Protein AF-A0A971I3I8-F1 (afdb_monomer)

Sequence (116 aa):
MVLAPVGYKYTVIPKDNDKYLAVMIISEHDNYSDALKAALDAMRKEADEIMNREIETLRKHGIKVASVKEAIKDMTPEQRKRFLEERKSKLINPLLDLNIEMLKQERKKLGIKREE

pLDDT: mean 77.09, std 17.17, range [32.59, 94.94]

Radius of gyration: 23.08 Å; Cα contacts (8 Å, |Δi|>4): 48; chains: 1; bounding box: 43×35×61 Å

Structure (mmCIF, N/CA/C/O backbone):
data_AF-A0A971I3I8-F1
#
_entry.id   AF-A0A971I3I8-F1
#
loop_
_atom_site.group_PDB
_atom_site.id
_atom_site.type_symbol
_atom_site.label_atom_id
_atom_site.label_alt_id
_atom_site.label_comp_id
_atom_site.label_asym_id
_atom_site.label_entity_id
_atom_site.label_seq_id
_atom_site.pdbx_PDB_ins_code
_atom_site.Cartn_x
_atom_site.Cartn_y
_atom_site.Cartn_z
_atom_site.occupancy
_atom_site.B_iso_or_equiv
_atom_site.auth_seq_id
_atom_site.auth_comp_id
_atom_site.auth_asym_id
_atom_site.auth_atom_id
_atom_site.pdbx_PDB_model_num
ATOM 1 N N . MET A 1 1 ? -14.587 -17.492 -30.467 1.00 35.09 1 MET A N 1
ATOM 2 C CA . MET A 1 1 ? -14.549 -16.064 -30.096 1.00 35.09 1 MET A CA 1
ATOM 3 C C . MET A 1 1 ? -13.388 -15.452 -30.864 1.00 35.09 1 MET A C 1
ATOM 5 O O . MET A 1 1 ? -12.251 -15.816 -30.605 1.00 35.09 1 MET A O 1
ATOM 9 N N . VAL A 1 2 ? -13.683 -14.691 -31.918 1.00 32.59 2 VAL A N 1
ATOM 10 C CA . VAL A 1 2 ? -12.672 -14.107 -32.813 1.00 32.59 2 VAL A CA 1
ATOM 11 C C . VAL A 1 2 ? -12.265 -12.771 -32.203 1.00 32.59 2 VAL A C 1
ATOM 13 O O . VAL A 1 2 ? -13.097 -11.874 -32.106 1.00 32.59 2 VAL A O 1
ATOM 16 N N . LEU A 1 3 ? -11.026 -12.662 -31.725 1.00 37.22 3 LEU A N 1
ATOM 17 C CA . LEU A 1 3 ? -10.477 -11.393 -31.250 1.00 37.22 3 LEU A CA 1
ATOM 18 C C . LEU A 1 3 ? -10.245 -10.505 -32.476 1.00 37.22 3 LEU A C 1
ATOM 20 O O . LEU A 1 3 ? -9.365 -10.784 -33.289 1.00 37.22 3 LEU A O 1
ATOM 24 N N . ALA A 1 4 ? -11.080 -9.481 -32.649 1.00 37.12 4 ALA A N 1
ATOM 25 C CA . ALA A 1 4 ? -10.848 -8.461 -33.661 1.00 37.12 4 ALA A CA 1
ATOM 26 C C . ALA A 1 4 ? -9.634 -7.611 -33.237 1.00 37.12 4 ALA A C 1
ATOM 28 O O . ALA A 1 4 ? -9.564 -7.200 -32.076 1.00 37.12 4 ALA A O 1
ATOM 29 N N . PRO A 1 5 ? -8.675 -7.356 -34.138 1.00 40.62 5 PRO A N 1
ATOM 30 C CA . PRO A 1 5 ? -7.467 -6.620 -33.802 1.00 40.62 5 PRO A CA 1
ATOM 31 C C . PRO A 1 5 ? -7.773 -5.138 -33.559 1.00 40.62 5 PRO A C 1
ATOM 33 O O . PRO A 1 5 ? -8.167 -4.410 -34.471 1.00 40.62 5 PRO A O 1
ATOM 36 N N . VAL A 1 6 ? -7.581 -4.692 -32.318 1.00 45.91 6 VAL A N 1
ATOM 37 C CA . VAL A 1 6 ? -7.670 -3.286 -31.912 1.00 45.91 6 VAL A CA 1
ATOM 38 C C . VAL A 1 6 ? -6.303 -2.641 -32.169 1.00 45.91 6 VAL A C 1
ATOM 40 O O . VAL A 1 6 ? -5.340 -2.927 -31.470 1.00 45.91 6 VAL A O 1
ATOM 43 N N . GLY A 1 7 ? -6.212 -1.850 -33.244 1.00 41.78 7 GLY A N 1
ATOM 44 C CA . GLY A 1 7 ? -5.172 -0.846 -33.523 1.00 41.78 7 GLY A CA 1
ATOM 45 C C . GLY A 1 7 ? -3.717 -1.169 -33.150 1.00 41.78 7 GLY A C 1
ATOM 46 O O . GLY A 1 7 ? -3.197 -0.635 -32.177 1.00 41.78 7 GLY A O 1
ATOM 47 N N . TYR A 1 8 ? -2.996 -1.933 -33.976 1.00 52.88 8 TYR A N 1
ATOM 48 C CA . TYR A 1 8 ? -1.554 -2.137 -33.786 1.00 52.88 8 TYR A CA 1
ATOM 49 C C . TYR A 1 8 ? -0.742 -0.962 -34.352 1.00 52.88 8 TYR A C 1
ATOM 51 O O . TYR A 1 8 ? -0.698 -0.749 -35.565 1.00 52.88 8 TYR A O 1
ATOM 59 N N . LYS A 1 9 ? -0.057 -0.202 -33.488 1.00 53.84 9 LYS A N 1
ATOM 60 C CA . LYS A 1 9 ? 0.996 0.730 -33.922 1.00 53.84 9 LYS A CA 1
ATOM 61 C C . LYS A 1 9 ? 2.281 -0.058 -34.177 1.00 53.84 9 LYS A C 1
ATOM 63 O O . LYS A 1 9 ? 2.857 -0.639 -33.260 1.00 53.84 9 LYS A O 1
ATOM 68 N N . TYR A 1 10 ? 2.737 -0.055 -35.424 1.00 50.81 10 TYR A N 1
ATOM 69 C CA . TYR A 1 10 ? 4.055 -0.557 -35.803 1.00 50.81 10 TYR A CA 1
ATOM 70 C C . TYR A 1 10 ? 5.079 0.571 -35.667 1.00 50.81 10 TYR A C 1
ATOM 72 O O . TYR A 1 10 ? 4.804 1.704 -36.063 1.00 50.81 10 TYR A O 1
ATOM 80 N N . THR A 1 11 ? 6.264 0.266 -35.139 1.00 51.38 11 THR A N 1
ATOM 81 C CA . THR A 1 11 ? 7.428 1.154 -35.256 1.00 51.38 11 THR A CA 1
ATOM 82 C C . TH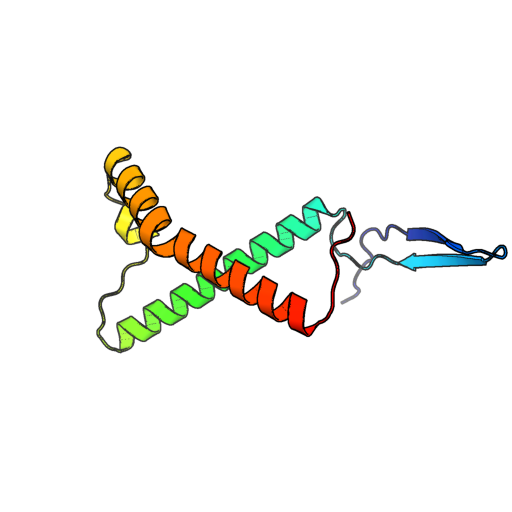R A 1 11 ? 8.530 0.439 -36.026 1.00 51.38 11 THR A C 1
ATOM 84 O O . THR A 1 11 ? 8.738 -0.769 -35.862 1.00 51.38 11 THR A O 1
ATOM 87 N N . VAL A 1 12 ? 9.204 1.173 -36.908 1.00 53.28 12 VAL A N 1
ATOM 88 C CA . VAL A 1 12 ? 10.310 0.663 -37.719 1.00 53.28 12 VAL A CA 1
ATOM 89 C C . VAL A 1 12 ? 11.594 1.237 -37.146 1.00 53.28 12 VAL A C 1
ATOM 91 O O . VAL A 1 12 ? 11.801 2.448 -37.178 1.00 53.28 12 VAL A O 1
ATOM 94 N N . ILE A 1 13 ? 12.449 0.369 -36.611 1.00 59.62 13 ILE A N 1
ATOM 95 C CA . ILE A 1 13 ? 13.745 0.766 -36.062 1.00 59.62 13 ILE A CA 1
ATOM 96 C C . ILE A 1 13 ? 14.803 0.503 -37.143 1.00 59.62 13 ILE A C 1
ATOM 98 O O . ILE A 1 13 ? 14.967 -0.657 -37.546 1.00 59.62 13 ILE A O 1
ATOM 102 N N . PRO A 1 14 ? 15.505 1.536 -37.644 1.00 52.09 14 PRO A N 1
ATOM 103 C CA . PRO A 1 14 ? 16.628 1.329 -38.548 1.00 52.09 14 PRO A CA 1
ATOM 104 C C . PRO A 1 14 ? 17.771 0.637 -37.793 1.00 52.09 14 PRO A C 1
ATOM 106 O O . PRO A 1 14 ? 18.107 1.024 -36.674 1.00 52.09 14 PRO A O 1
ATOM 109 N N . LYS A 1 15 ? 18.361 -0.400 -38.392 1.00 59.12 15 LYS A N 1
ATOM 110 C CA . LYS A 1 15 ? 19.646 -0.970 -37.969 1.00 59.12 15 LYS A CA 1
ATOM 111 C C . LYS A 1 15 ? 20.720 -0.602 -38.987 1.00 59.12 15 LYS A C 1
ATOM 113 O O . LYS A 1 15 ? 20.425 -0.464 -40.173 1.00 59.12 15 LYS A O 1
ATOM 118 N N . ASP A 1 16 ? 21.967 -0.521 -38.531 1.00 54.69 16 ASP A N 1
ATOM 119 C CA . ASP A 1 16 ? 23.115 -0.370 -39.426 1.00 54.69 16 ASP A CA 1
ATOM 120 C C . ASP A 1 16 ? 23.150 -1.517 -40.460 1.00 54.69 16 ASP A C 1
ATOM 122 O O . ASP A 1 16 ? 22.864 -2.676 -40.128 1.00 54.69 16 ASP A O 1
ATOM 126 N N . ASN A 1 17 ? 23.514 -1.179 -41.707 1.00 65.50 17 ASN A N 1
ATOM 127 C CA . ASN A 1 17 ? 23.496 -2.011 -42.929 1.00 65.50 17 ASN A CA 1
ATOM 128 C C . ASN A 1 17 ? 22.139 -2.164 -43.648 1.00 65.50 17 ASN A C 1
ATOM 130 O O . ASN A 1 17 ? 21.798 -3.278 -44.051 1.00 65.50 17 ASN A O 1
ATOM 134 N N . ASP A 1 18 ? 21.371 -1.082 -43.823 1.00 61.00 18 ASP A N 1
ATOM 135 C CA . ASP A 1 18 ? 20.131 -1.048 -44.632 1.00 61.00 18 ASP A CA 1
ATOM 136 C C . ASP A 1 18 ? 19.066 -2.085 -44.226 1.00 61.00 18 ASP A C 1
ATOM 138 O O . ASP A 1 18 ? 18.198 -2.480 -45.009 1.00 61.00 18 ASP A O 1
ATOM 142 N N . LYS A 1 19 ? 19.120 -2.551 -42.974 1.00 56.75 19 LYS A N 1
ATOM 143 C CA . LYS A 1 19 ? 18.179 -3.527 -42.422 1.00 56.75 19 LYS A CA 1
ATOM 144 C C . LY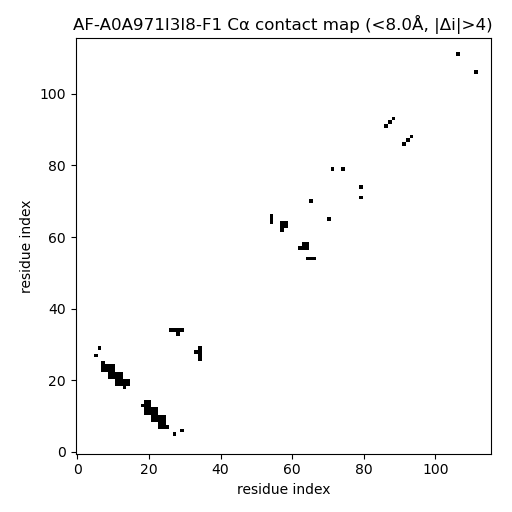S A 1 19 ? 17.203 -2.819 -41.499 1.00 56.75 19 LYS A C 1
ATOM 146 O O . LYS A 1 19 ? 17.595 -2.120 -40.570 1.00 56.75 19 LYS A O 1
ATOM 151 N N . TYR A 1 20 ? 15.917 -3.062 -41.710 1.00 59.66 20 TYR A N 1
ATOM 152 C CA . TYR A 1 20 ? 14.854 -2.536 -40.862 1.00 59.66 20 TYR A CA 1
ATOM 153 C C . TYR A 1 20 ? 14.303 -3.641 -39.965 1.00 59.66 20 TYR A C 1
ATOM 155 O O . TYR A 1 20 ? 14.028 -4.748 -40.431 1.00 59.66 20 TYR A O 1
ATOM 163 N N . LEU A 1 21 ? 14.131 -3.346 -38.674 1.00 50.44 21 LEU A N 1
ATOM 164 C CA . LEU A 1 21 ? 13.404 -4.212 -37.751 1.00 50.44 21 LEU A CA 1
ATOM 165 C C . LEU A 1 21 ? 12.017 -3.612 -37.514 1.00 50.44 21 LEU A C 1
ATOM 167 O O . LEU A 1 21 ? 11.890 -2.555 -36.896 1.00 50.44 21 LEU A O 1
ATOM 171 N N . ALA A 1 22 ? 10.980 -4.290 -38.002 1.00 50.06 22 ALA A N 1
ATOM 172 C CA . ALA A 1 22 ? 9.608 -3.980 -37.627 1.00 50.06 22 ALA A CA 1
ATOM 173 C C . ALA A 1 22 ? 9.323 -4.618 -36.264 1.00 50.06 22 ALA A C 1
ATOM 175 O O . ALA A 1 22 ? 9.400 -5.840 -36.121 1.00 50.06 22 ALA A O 1
ATOM 176 N N . VAL A 1 23 ? 9.015 -3.797 -35.261 1.00 49.91 23 VAL A N 1
ATOM 177 C CA . VAL A 1 23 ? 8.635 -4.277 -33.929 1.00 49.91 23 VAL A CA 1
ATOM 178 C C . VAL A 1 23 ? 7.144 -4.035 -33.738 1.00 49.91 23 VAL A C 1
ATOM 180 O O . VAL A 1 23 ? 6.654 -2.914 -33.886 1.00 49.91 23 VAL A O 1
ATOM 183 N N . MET A 1 24 ? 6.420 -5.109 -33.428 1.00 45.69 24 MET A N 1
ATOM 184 C CA . MET A 1 24 ? 5.006 -5.058 -33.074 1.00 45.69 24 MET A CA 1
ATOM 185 C C . MET A 1 24 ? 4.895 -4.788 -31.575 1.00 45.69 24 MET A C 1
ATOM 187 O O . MET A 1 24 ? 5.299 -5.620 -30.763 1.00 45.69 24 MET A O 1
ATOM 191 N N . ILE A 1 25 ? 4.364 -3.624 -31.201 1.00 54.66 25 ILE A N 1
ATOM 192 C CA . ILE A 1 25 ? 4.060 -3.329 -29.801 1.00 54.66 25 ILE A CA 1
ATOM 193 C C . ILE A 1 25 ? 2.722 -4.000 -29.488 1.00 54.66 25 ILE A C 1
ATOM 195 O O . ILE A 1 25 ? 1.665 -3.510 -29.876 1.00 54.66 25 ILE A O 1
ATOM 199 N N . ILE A 1 26 ? 2.778 -5.154 -28.820 1.00 52.62 26 ILE A N 1
ATOM 200 C CA . ILE A 1 26 ? 1.591 -5.872 -28.344 1.00 52.62 26 ILE A CA 1
ATOM 201 C C . ILE A 1 26 ? 1.173 -5.230 -27.021 1.00 52.62 26 ILE A C 1
ATOM 203 O O . ILE A 1 26 ? 1.557 -5.675 -25.944 1.00 52.62 26 ILE A O 1
ATOM 207 N N . SER A 1 27 ? 0.444 -4.126 -27.110 1.00 55.69 27 SER A N 1
ATOM 208 C CA . SER A 1 27 ? -0.212 -3.488 -25.973 1.00 55.69 27 SER A CA 1
ATOM 209 C C . SER A 1 27 ? -1.672 -3.295 -26.348 1.00 55.69 27 SER A C 1
ATOM 211 O O . SER A 1 27 ? -1.953 -2.707 -27.387 1.00 55.69 27 SER A O 1
ATOM 213 N N . GLU A 1 28 ? -2.594 -3.765 -25.507 1.00 62.44 28 GLU A N 1
ATOM 214 C CA . GLU A 1 28 ? -4.037 -3.486 -25.643 1.00 62.44 28 GLU A CA 1
ATOM 215 C C . GLU A 1 28 ? -4.370 -2.000 -25.412 1.00 62.44 28 GLU A C 1
ATOM 217 O O . GLU A 1 28 ? -5.511 -1.575 -25.569 1.00 62.44 28 GLU A O 1
ATOM 222 N N . HIS A 1 29 ? -3.375 -1.208 -25.011 1.00 67.50 29 HIS A N 1
ATOM 223 C CA . HIS A 1 29 ? -3.507 0.203 -24.690 1.00 67.50 29 HIS A CA 1
ATOM 224 C C . HIS A 1 29 ? -2.907 1.080 -25.793 1.00 67.50 29 HIS A C 1
ATOM 226 O O . HIS A 1 29 ? -1.767 0.864 -26.215 1.00 67.50 29 HIS A O 1
ATOM 232 N N . ASP A 1 30 ? -3.654 2.113 -26.193 1.00 68.12 30 ASP A N 1
ATOM 233 C CA . ASP A 1 30 ? -3.370 2.991 -27.339 1.00 68.12 30 ASP A CA 1
ATOM 234 C C . ASP A 1 30 ? -2.093 3.844 -27.192 1.00 68.12 30 ASP A C 1
ATOM 236 O O . ASP A 1 30 ? -1.564 4.398 -28.175 1.00 68.12 30 ASP A O 1
ATOM 240 N N . ASN A 1 31 ? -1.603 3.990 -25.956 1.00 72.81 31 ASN A N 1
ATOM 241 C CA . ASN A 1 31 ? -0.393 4.723 -25.595 1.00 72.81 31 ASN A CA 1
ATOM 242 C C . ASN A 1 31 ? 0.123 4.338 -24.188 1.00 72.81 31 ASN A C 1
ATOM 244 O O . ASN A 1 31 ? -0.535 3.641 -23.414 1.00 72.81 31 ASN A O 1
ATOM 248 N N . TYR A 1 32 ? 1.316 4.838 -23.849 1.00 70.06 32 TYR A N 1
ATOM 249 C CA . TYR A 1 32 ? 1.973 4.615 -22.556 1.00 70.06 32 TYR A CA 1
ATOM 250 C C . TYR A 1 32 ? 1.137 5.070 -21.351 1.00 70.06 32 TYR A C 1
ATOM 252 O O . TYR A 1 32 ? 1.129 4.395 -20.326 1.00 70.06 32 TYR A O 1
ATOM 260 N N . SER A 1 33 ? 0.434 6.201 -21.463 1.00 73.62 33 SER A N 1
ATOM 261 C CA . SER A 1 33 ? -0.389 6.733 -20.372 1.00 73.62 33 SER A CA 1
ATOM 262 C C . SER A 1 33 ? -1.528 5.775 -20.029 1.00 73.62 33 SER A C 1
ATOM 264 O O . SER A 1 33 ? -1.782 5.516 -18.853 1.00 73.62 33 SER A O 1
ATOM 266 N N . ASP A 1 34 ? -2.172 5.207 -21.046 1.00 75.62 34 ASP A N 1
ATOM 267 C CA . ASP A 1 34 ? -3.264 4.252 -20.864 1.00 75.62 34 ASP A CA 1
ATOM 26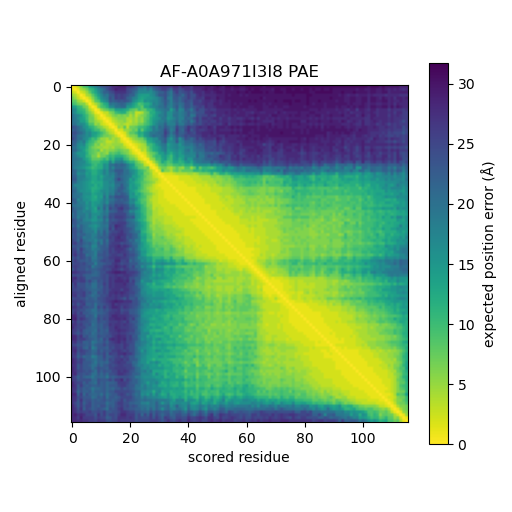8 C C . ASP A 1 34 ? -2.763 2.929 -20.281 1.00 75.62 34 ASP A C 1
ATOM 270 O O . ASP A 1 34 ? -3.367 2.410 -19.343 1.00 75.62 34 ASP A O 1
ATOM 274 N N . ALA A 1 35 ? -1.610 2.438 -20.748 1.00 73.69 35 ALA A N 1
ATOM 275 C CA . ALA A 1 35 ? -0.975 1.250 -20.181 1.00 73.69 35 ALA A CA 1
ATOM 276 C C . ALA A 1 35 ? -0.581 1.449 -18.711 1.00 73.69 35 ALA A C 1
ATOM 278 O O . ALA A 1 35 ? -0.860 0.601 -17.864 1.00 73.69 35 ALA A O 1
ATOM 279 N N . LEU A 1 36 ? 0.028 2.593 -18.384 1.00 74.31 36 LEU A N 1
ATOM 280 C CA . LEU A 1 36 ? 0.411 2.931 -17.016 1.00 74.31 36 LEU A CA 1
ATOM 281 C C . LEU A 1 36 ? -0.817 3.041 -16.108 1.00 74.31 36 LEU A C 1
ATOM 283 O O . LEU A 1 36 ? -0.807 2.536 -14.987 1.00 74.31 36 LEU A O 1
ATOM 287 N N . LYS A 1 37 ? -1.885 3.682 -16.588 1.00 79.12 37 LYS A N 1
ATOM 288 C CA . LYS A 1 37 ? -3.133 3.817 -15.838 1.00 79.12 37 LYS A CA 1
ATOM 289 C C . LYS A 1 37 ? -3.780 2.457 -15.579 1.00 79.12 37 LYS A C 1
ATOM 291 O O . LYS A 1 37 ? -4.137 2.181 -14.439 1.00 79.12 37 LYS A O 1
ATOM 296 N N . ALA A 1 38 ? -3.863 1.599 -16.595 1.00 77.06 38 ALA A N 1
ATOM 297 C CA . ALA A 1 38 ? -4.399 0.248 -16.454 1.00 77.06 38 ALA A CA 1
ATOM 298 C C . ALA A 1 38 ? -3.590 -0.588 -15.451 1.00 77.06 38 ALA A C 1
ATOM 300 O O . ALA A 1 38 ? -4.170 -1.240 -14.583 1.00 77.06 38 ALA A O 1
ATOM 301 N N . ALA A 1 39 ? -2.257 -0.509 -15.509 1.00 74.38 39 ALA A N 1
ATOM 302 C CA . ALA A 1 39 ? -1.385 -1.175 -14.547 1.00 74.38 39 ALA A CA 1
ATOM 303 C C . ALA A 1 39 ? -1.609 -0.660 -13.114 1.00 74.38 39 ALA A C 1
ATOM 305 O O . ALA A 1 39 ? -1.750 -1.456 -12.187 1.00 74.38 39 ALA A O 1
ATOM 306 N N . LEU A 1 40 ? -1.699 0.660 -12.924 1.00 80.38 40 LEU A N 1
ATOM 307 C CA . LEU A 1 40 ? -1.972 1.259 -11.615 1.00 80.38 40 LEU A CA 1
ATOM 308 C C . LEU A 1 40 ? -3.348 0.864 -11.063 1.00 80.38 40 LEU A C 1
ATOM 310 O O . LEU A 1 40 ? -3.477 0.613 -9.864 1.00 80.38 40 LEU A O 1
ATOM 314 N N . ASP A 1 41 ? -4.370 0.798 -11.913 1.00 84.81 41 ASP A N 1
ATOM 315 C CA . ASP A 1 41 ? -5.714 0.387 -11.509 1.00 84.81 41 ASP A CA 1
ATOM 316 C C . ASP A 1 41 ? -5.761 -1.107 -11.148 1.00 84.81 41 ASP A C 1
ATOM 318 O O . ASP A 1 41 ? -6.369 -1.472 -10.138 1.00 84.81 41 ASP A O 1
ATOM 322 N N . ALA A 1 42 ? -5.054 -1.963 -11.894 1.00 82.69 42 ALA A N 1
ATOM 323 C CA . ALA A 1 42 ? -4.900 -3.379 -11.560 1.00 82.69 42 ALA A CA 1
ATOM 324 C C . ALA A 1 42 ? -4.199 -3.570 -10.204 1.00 82.69 42 ALA A C 1
ATOM 326 O O . ALA A 1 42 ? -4.722 -4.280 -9.345 1.00 82.69 42 ALA A O 1
ATOM 327 N N . MET A 1 43 ? -3.083 -2.867 -9.970 1.00 79.12 43 MET A N 1
ATOM 328 C CA . MET A 1 43 ? -2.362 -2.900 -8.689 1.00 79.12 43 MET A CA 1
ATOM 329 C C . MET A 1 43 ? -3.241 -2.447 -7.518 1.00 79.12 43 MET A C 1
ATOM 331 O O . MET A 1 43 ? -3.210 -3.045 -6.445 1.00 79.12 43 MET A O 1
ATOM 335 N N . ARG A 1 44 ? -4.048 -1.394 -7.706 1.00 86.06 44 ARG A N 1
ATOM 336 C CA . ARG A 1 44 ? -4.987 -0.923 -6.674 1.00 86.06 44 ARG A CA 1
ATOM 337 C C . ARG A 1 44 ? -6.044 -1.968 -6.348 1.00 86.06 44 ARG A C 1
ATOM 339 O O . ARG A 1 44 ? -6.326 -2.188 -5.173 1.00 86.06 44 ARG A O 1
ATOM 346 N N . LYS A 1 45 ? -6.619 -2.599 -7.373 1.00 88.38 45 LYS A N 1
ATOM 347 C CA . LYS A 1 45 ? -7.644 -3.629 -7.197 1.00 88.38 45 LYS A CA 1
ATOM 348 C C . LYS A 1 45 ? -7.085 -4.843 -6.458 1.00 88.38 45 LYS A C 1
ATOM 350 O O . LYS A 1 45 ? -7.699 -5.301 -5.501 1.00 88.38 45 LYS A O 1
ATOM 355 N N . GLU A 1 46 ? -5.910 -5.316 -6.860 1.00 87.94 46 GLU A N 1
ATOM 356 C CA . GLU A 1 46 ? -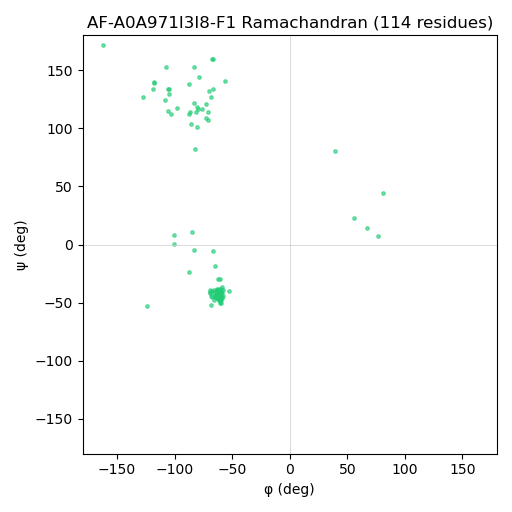5.220 -6.417 -6.187 1.00 87.94 46 GLU A CA 1
ATOM 357 C C . GLU A 1 46 ? -4.922 -6.078 -4.719 1.00 87.94 46 GLU A C 1
ATOM 359 O O . GLU A 1 46 ? -5.217 -6.873 -3.828 1.00 87.94 46 GLU A O 1
ATOM 364 N N . ALA A 1 47 ? -4.418 -4.872 -4.443 1.00 84.94 47 ALA A N 1
ATOM 365 C CA . ALA A 1 47 ? -4.156 -4.425 -3.078 1.00 84.94 47 ALA A CA 1
ATOM 366 C C . ALA A 1 47 ? -5.429 -4.387 -2.211 1.00 84.94 47 ALA A C 1
ATOM 368 O O . ALA A 1 47 ? -5.402 -4.835 -1.063 1.00 84.94 47 ALA A O 1
ATOM 369 N N . ASP A 1 48 ? -6.550 -3.893 -2.750 1.00 87.69 48 ASP A N 1
ATOM 370 C CA . ASP A 1 48 ? -7.840 -3.896 -2.050 1.00 87.69 48 ASP A CA 1
ATOM 371 C C . ASP A 1 48 ? -8.333 -5.339 -1.792 1.00 87.69 48 ASP A C 1
ATOM 373 O O . ASP A 1 48 ? -8.831 -5.638 -0.704 1.00 87.69 48 ASP A O 1
ATOM 377 N N . GLU A 1 49 ? -8.165 -6.257 -2.750 1.00 89.75 49 GLU A N 1
ATOM 378 C CA . GLU A 1 49 ? -8.517 -7.676 -2.588 1.00 89.75 49 GLU A CA 1
ATOM 379 C C . GLU A 1 49 ? -7.671 -8.371 -1.510 1.00 89.75 49 GLU A C 1
ATOM 381 O O . GLU A 1 49 ? -8.223 -9.083 -0.665 1.00 89.75 49 GLU A O 1
ATOM 386 N N . ILE A 1 50 ? -6.354 -8.144 -1.501 1.00 89.44 50 ILE A N 1
ATOM 387 C CA . ILE A 1 50 ? -5.435 -8.672 -0.481 1.00 89.44 50 ILE A CA 1
ATOM 388 C C . ILE A 1 50 ? -5.838 -8.157 0.901 1.00 89.44 50 ILE A C 1
ATOM 390 O O . ILE A 1 50 ? -6.049 -8.954 1.817 1.00 89.44 50 ILE A O 1
ATOM 394 N N . MET A 1 51 ? -6.028 -6.842 1.037 1.00 88.00 51 MET A N 1
ATOM 395 C CA . MET A 1 51 ? -6.420 -6.222 2.302 1.00 88.00 51 MET A CA 1
ATOM 396 C C . MET A 1 51 ? -7.737 -6.804 2.831 1.00 88.00 51 MET A C 1
ATOM 398 O O . MET A 1 51 ? -7.844 -7.121 4.016 1.00 88.00 51 MET A O 1
ATOM 402 N N . ASN A 1 52 ? -8.741 -6.985 1.969 1.00 88.81 52 ASN A N 1
ATOM 403 C CA . ASN A 1 52 ? -10.023 -7.560 2.376 1.00 88.81 52 ASN A CA 1
ATOM 404 C C . ASN A 1 52 ? -9.872 -9.007 2.868 1.00 88.81 52 ASN A C 1
ATOM 406 O O . ASN A 1 52 ? -10.422 -9.354 3.915 1.00 88.81 52 ASN A O 1
ATOM 410 N N . ARG A 1 53 ? -9.082 -9.836 2.170 1.00 91.00 53 ARG A N 1
ATOM 411 C CA . ARG A 1 53 ? -8.796 -11.218 2.596 1.00 91.00 53 ARG A CA 1
ATOM 412 C C . ARG A 1 53 ? -8.076 -11.269 3.943 1.00 91.00 53 ARG A C 1
ATOM 414 O O . ARG A 1 53 ? -8.408 -12.107 4.785 1.00 91.00 53 ARG A O 1
ATOM 421 N N . GLU A 1 54 ? -7.116 -10.378 4.174 1.00 90.00 54 GLU A N 1
ATOM 422 C CA . GLU A 1 54 ? -6.408 -10.287 5.454 1.00 90.00 54 GLU A CA 1
ATOM 423 C C .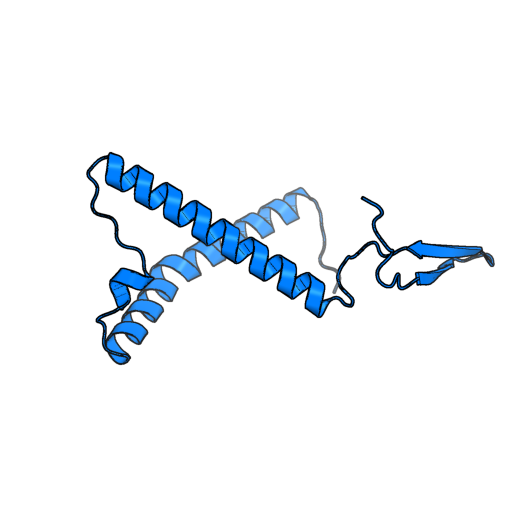 GLU A 1 54 ? -7.342 -9.861 6.590 1.00 90.00 54 GLU A C 1
ATOM 425 O O . GLU A 1 54 ? -7.357 -10.496 7.646 1.00 90.00 54 GLU A O 1
ATOM 430 N N . ILE A 1 55 ? -8.181 -8.844 6.366 1.00 88.56 55 ILE A N 1
ATOM 431 C CA . ILE A 1 55 ? -9.173 -8.391 7.349 1.00 88.56 55 ILE A CA 1
ATOM 432 C C . ILE A 1 55 ? -10.136 -9.526 7.705 1.00 88.56 55 ILE A C 1
ATOM 434 O O . ILE A 1 55 ? -10.392 -9.759 8.887 1.00 88.56 55 ILE A O 1
ATOM 438 N N . GLU A 1 56 ? -10.660 -10.253 6.716 1.00 90.12 56 GLU A N 1
ATOM 439 C CA . GLU A 1 56 ? -11.520 -11.4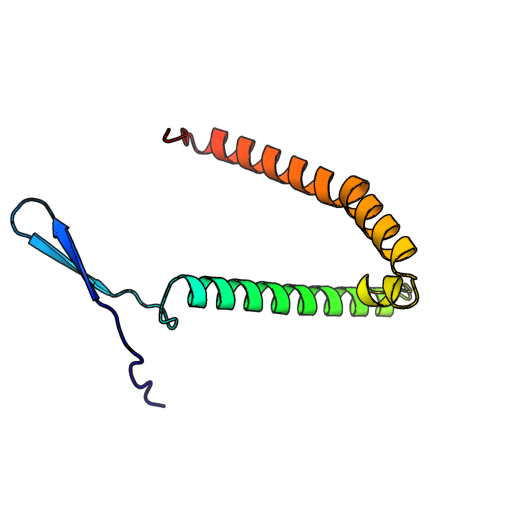14 6.965 1.00 90.12 56 GLU A CA 1
ATOM 440 C C . GLU A 1 56 ? -10.802 -12.498 7.767 1.00 90.12 56 GLU A C 1
ATOM 442 O O . GLU A 1 56 ? -11.374 -13.061 8.701 1.00 90.12 56 GLU A O 1
ATOM 447 N N . THR A 1 57 ? -9.541 -12.774 7.434 1.00 92.12 57 THR A N 1
ATOM 448 C CA . THR A 1 57 ? -8.727 -13.762 8.145 1.00 92.12 57 THR A CA 1
ATOM 449 C C . THR A 1 57 ? -8.548 -13.362 9.605 1.00 92.12 57 THR A C 1
ATOM 451 O O . THR A 1 57 ? -8.796 -14.171 10.496 1.00 92.12 57 THR A O 1
ATOM 454 N N . LEU A 1 58 ? -8.198 -12.108 9.882 1.00 91.50 58 LEU A N 1
ATOM 455 C CA . LEU A 1 58 ? -8.022 -11.610 11.247 1.00 91.50 58 LEU A CA 1
ATOM 456 C C . LEU A 1 58 ? -9.347 -11.608 12.026 1.00 91.50 58 LEU A C 1
ATOM 458 O O . LEU A 1 58 ? -9.379 -12.020 13.187 1.00 91.50 58 LEU A O 1
ATOM 462 N N . ARG A 1 59 ? -10.462 -11.251 11.376 1.00 90.06 59 ARG A N 1
ATOM 463 C CA . ARG A 1 59 ? -11.807 -11.329 11.971 1.00 90.06 59 ARG A CA 1
ATOM 464 C C . ARG A 1 59 ? -12.204 -12.761 12.329 1.00 90.06 59 ARG A C 1
ATOM 466 O O . ARG A 1 59 ? -12.767 -12.966 13.401 1.00 90.06 59 ARG A O 1
ATOM 473 N N . LYS A 1 60 ? -11.872 -13.756 11.494 1.00 92.81 60 LYS A N 1
ATOM 474 C CA . LYS A 1 60 ? -12.079 -15.187 11.809 1.00 92.81 60 LYS A CA 1
ATOM 475 C C . LYS A 1 60 ? -11.302 -15.629 13.052 1.00 92.81 60 LYS A C 1
ATOM 477 O O . LYS A 1 60 ? -11.776 -16.494 13.778 1.00 92.81 60 LYS A O 1
ATOM 482 N N . HIS A 1 61 ? -10.164 -14.999 13.336 1.00 93.44 61 HIS A N 1
ATOM 483 C CA . HIS A 1 61 ? -9.387 -15.218 14.560 1.00 93.44 61 HIS A CA 1
ATOM 484 C C . HIS A 1 61 ? -9.878 -14.374 15.754 1.00 93.44 61 HIS A C 1
ATOM 486 O O . HIS A 1 61 ? -9.203 -14.296 16.776 1.00 93.44 61 HIS A O 1
ATOM 492 N N . GLY A 1 62 ? -11.040 -13.719 15.643 1.00 90.38 62 GLY A N 1
ATOM 493 C CA . GLY A 1 62 ? -11.616 -12.890 16.705 1.00 90.38 62 GLY A CA 1
ATOM 494 C C . GLY A 1 62 ? -10.952 -11.520 16.873 1.00 90.38 62 GLY A C 1
ATOM 495 O O . GLY A 1 62 ? -11.284 -10.788 17.806 1.00 90.38 62 GLY A O 1
ATOM 496 N N . ILE A 1 63 ? -10.035 -11.137 15.979 1.00 89.56 63 ILE A N 1
ATOM 497 C CA . ILE A 1 63 ? -9.354 -9.845 16.043 1.00 89.56 63 ILE A CA 1
ATOM 498 C C . ILE A 1 63 ? -10.254 -8.787 15.402 1.00 89.56 63 ILE A C 1
ATOM 500 O O . ILE A 1 63 ? -10.622 -8.869 14.227 1.00 89.56 63 ILE A O 1
ATOM 504 N N . LYS A 1 64 ? -10.598 -7.750 16.172 1.00 83.38 64 LYS A N 1
ATOM 505 C CA . LYS A 1 64 ? -11.288 -6.572 15.636 1.00 83.38 64 LYS A CA 1
ATOM 506 C C . LYS A 1 64 ? -10.308 -5.755 14.802 1.00 83.38 64 LYS A C 1
ATOM 508 O O . LYS A 1 64 ? -9.423 -5.102 15.345 1.00 83.38 64 LYS A O 1
ATOM 513 N N . VAL A 1 65 ? -10.499 -5.781 13.487 1.00 84.62 65 VAL A N 1
ATOM 514 C CA . VAL A 1 65 ? -9.709 -5.004 12.527 1.00 84.62 65 VAL A CA 1
ATOM 515 C C . VAL A 1 65 ? -10.622 -4.047 11.773 1.00 84.62 65 VAL A C 1
ATOM 517 O O . VAL A 1 65 ? -11.696 -4.436 11.297 1.00 84.62 65 VAL A O 1
ATOM 520 N N . ALA A 1 66 ? -10.169 -2.800 11.675 1.00 80.62 66 ALA A N 1
ATOM 521 C CA . ALA A 1 66 ? -10.759 -1.753 10.859 1.00 80.62 66 ALA A CA 1
ATOM 522 C C . ALA A 1 66 ? -9.741 -1.313 9.804 1.00 80.62 66 ALA A C 1
ATOM 524 O O . ALA A 1 66 ? -8.546 -1.188 10.086 1.00 80.62 66 ALA A O 1
ATOM 525 N N . SER A 1 67 ? -10.220 -1.070 8.591 1.00 82.00 67 SER A N 1
ATOM 526 C CA . SER A 1 67 ? -9.415 -0.474 7.529 1.00 82.00 67 SER A CA 1
ATOM 527 C C . SER A 1 67 ? -9.058 0.976 7.867 1.00 82.00 67 SER A C 1
ATOM 529 O O . SER A 1 67 ? -9.746 1.650 8.635 1.00 82.00 67 SER A O 1
ATOM 531 N N . VAL A 1 68 ? -8.010 1.514 7.235 1.00 82.81 68 VAL A N 1
ATOM 532 C CA . VAL A 1 68 ? -7.666 2.941 7.379 1.00 82.81 68 VAL A CA 1
ATOM 533 C C . VAL A 1 68 ? -8.824 3.837 6.922 1.00 82.81 68 VAL A C 1
ATOM 535 O O . VAL A 1 68 ? -9.077 4.863 7.545 1.00 82.81 68 VAL A O 1
ATOM 538 N N . LYS A 1 69 ? -9.559 3.438 5.871 1.00 83.00 69 LYS A N 1
ATOM 539 C CA . LYS A 1 69 ? -10.744 4.161 5.377 1.00 83.00 69 LYS A CA 1
ATOM 540 C C . LYS A 1 69 ? -11.836 4.244 6.449 1.00 83.00 69 LYS A C 1
ATOM 542 O O . LYS A 1 69 ? -12.407 5.312 6.636 1.00 83.00 69 LYS A O 1
ATOM 547 N N . GLU A 1 70 ? -12.091 3.149 7.161 1.00 84.44 70 GLU A N 1
ATOM 548 C CA . GLU A 1 70 ? -13.041 3.118 8.279 1.00 84.44 70 GLU A CA 1
ATOM 549 C C . GLU A 1 70 ? -12.526 3.930 9.473 1.00 84.44 70 GLU A C 1
ATOM 551 O O . GLU A 1 70 ? -13.267 4.734 10.026 1.00 84.44 70 GLU A O 1
ATOM 556 N N . ALA A 1 71 ? -11.244 3.790 9.824 1.00 83.81 71 ALA A N 1
ATOM 557 C CA . ALA A 1 71 ? -10.645 4.469 10.972 1.00 83.81 71 ALA A CA 1
ATOM 558 C C . ALA A 1 71 ? -10.669 6.003 10.858 1.00 83.81 71 ALA A C 1
ATOM 560 O O . ALA A 1 71 ? -10.728 6.686 11.875 1.00 83.81 71 ALA A O 1
ATOM 561 N N . ILE A 1 72 ? -10.622 6.548 9.638 1.00 88.69 72 ILE A N 1
ATOM 562 C CA . ILE A 1 72 ? -10.629 8.000 9.396 1.00 88.69 72 ILE A CA 1
ATOM 563 C C . ILE A 1 72 ? -12.000 8.550 8.987 1.00 88.69 72 ILE A C 1
ATOM 565 O O . ILE A 1 72 ? -12.095 9.744 8.706 1.00 88.69 72 ILE A O 1
ATOM 569 N N . LYS A 1 73 ? -13.040 7.707 8.900 1.00 89.31 73 LYS A N 1
ATOM 570 C CA . LYS A 1 73 ? -14.357 8.091 8.364 1.00 89.31 73 LYS A CA 1
ATOM 571 C C . LYS A 1 73 ? -15.000 9.231 9.155 1.00 89.31 73 LYS A C 1
ATOM 573 O O . LYS A 1 73 ? -15.549 10.146 8.552 1.00 89.31 73 LYS A O 1
ATOM 578 N N . ASP A 1 74 ? -14.872 9.181 10.477 1.00 91.62 74 ASP A N 1
ATOM 579 C CA . ASP A 1 74 ? -15.520 10.120 11.398 1.00 91.62 74 ASP A CA 1
ATOM 580 C C . ASP A 1 74 ? -14.559 11.217 11.904 1.00 91.62 74 ASP A C 1
ATOM 582 O O . ASP A 1 74 ? -14.892 11.985 12.804 1.00 91.62 74 ASP A O 1
ATOM 586 N N . MET A 1 75 ? -13.346 11.299 11.342 1.00 93.25 75 MET A N 1
ATOM 587 C CA . MET A 1 75 ? -12.363 12.323 11.710 1.00 93.25 75 MET A CA 1
ATOM 588 C C . MET A 1 75 ? -12.675 13.667 11.048 1.00 93.25 75 MET A C 1
ATOM 590 O O . MET A 1 75 ? -13.026 13.724 9.867 1.00 93.25 75 MET A O 1
ATOM 594 N N . THR A 1 76 ? -12.422 14.770 11.760 1.00 94.94 76 THR A N 1
ATOM 595 C CA . THR A 1 76 ? -12.414 16.098 11.126 1.00 94.94 76 THR A CA 1
ATOM 596 C C . THR A 1 76 ? -11.252 16.220 10.129 1.00 94.94 76 THR A C 1
ATOM 598 O O . THR A 1 76 ? -10.258 15.487 10.240 1.00 94.94 76 THR A O 1
ATOM 601 N N . PRO A 1 77 ? -11.302 17.161 9.168 1.00 93.12 77 PRO A N 1
ATOM 602 C CA . PRO A 1 77 ? -10.202 17.389 8.230 1.00 93.12 77 PRO A CA 1
ATOM 603 C C . PRO A 1 77 ? -8.841 17.612 8.911 1.00 93.12 77 PRO A C 1
ATOM 605 O O . PRO A 1 77 ? -7.828 17.066 8.469 1.00 93.12 77 PRO A O 1
ATOM 608 N N . GLU A 1 78 ? -8.799 18.348 10.024 1.00 93.69 78 GLU A N 1
ATOM 609 C CA . GLU A 1 78 ? -7.574 18.631 10.782 1.00 93.69 78 GLU A CA 1
ATOM 610 C C . GLU A 1 78 ? -7.037 17.378 11.478 1.00 93.69 78 GLU A C 1
ATOM 612 O O . GLU A 1 78 ? -5.829 17.130 11.482 1.00 93.69 78 GLU A O 1
ATOM 617 N N . GLN A 1 79 ? -7.923 16.568 12.065 1.00 93.00 79 GLN A N 1
ATOM 618 C CA . GLN A 1 79 ? -7.555 15.283 12.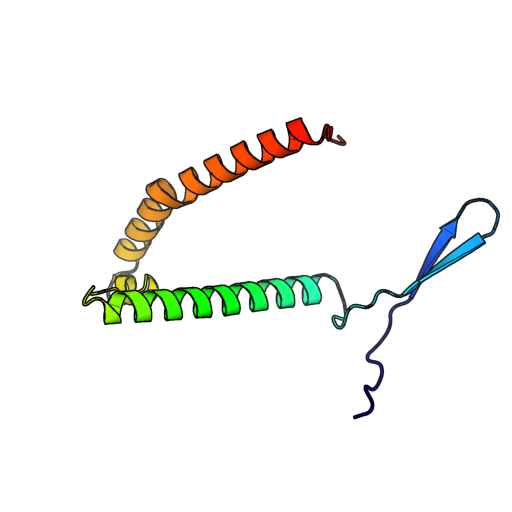662 1.00 93.00 79 GLN A CA 1
ATOM 619 C C . GLN A 1 79 ? -7.024 14.322 11.602 1.00 93.00 79 GLN A C 1
ATOM 621 O O . GLN A 1 79 ? -5.970 13.720 11.797 1.00 93.00 79 GLN A O 1
ATOM 626 N N . ARG A 1 80 ? -7.694 14.250 10.451 1.00 92.44 80 ARG A N 1
ATOM 627 C CA . ARG A 1 80 ? -7.278 13.423 9.321 1.00 92.44 80 ARG A CA 1
ATOM 628 C C . ARG A 1 80 ? -5.908 13.842 8.795 1.00 92.44 80 ARG A C 1
ATOM 630 O O . ARG A 1 80 ? -5.065 12.981 8.563 1.00 92.44 80 ARG A O 1
ATOM 637 N N . LYS A 1 81 ? -5.651 15.148 8.660 1.00 91.56 81 LYS A N 1
ATOM 638 C CA . LYS A 1 81 ? -4.340 15.671 8.247 1.00 91.56 81 LYS A CA 1
ATOM 639 C C . LYS A 1 81 ? -3.246 15.271 9.237 1.00 91.56 81 LYS A C 1
ATOM 641 O O . LYS A 1 81 ? -2.225 14.738 8.818 1.00 91.56 81 LYS A O 1
ATOM 646 N N . ARG A 1 82 ? -3.477 15.463 10.542 1.00 92.62 82 ARG A N 1
ATOM 647 C CA . ARG A 1 82 ? -2.524 15.051 11.589 1.00 92.62 82 ARG A CA 1
ATOM 648 C C . ARG A 1 82 ? -2.257 13.548 11.567 1.00 92.62 82 ARG A C 1
ATOM 650 O O . ARG A 1 82 ? -1.102 13.143 11.602 1.00 92.62 82 ARG A O 1
ATOM 657 N N . PHE A 1 83 ? -3.307 12.739 11.445 1.00 90.31 83 PHE A N 1
ATOM 658 C CA . PHE A 1 83 ? -3.193 11.286 11.358 1.00 90.31 83 PHE A CA 1
ATOM 659 C C . PHE A 1 83 ? -2.363 10.848 10.143 1.00 90.31 83 PHE A C 1
ATOM 661 O O . PHE A 1 83 ? -1.470 10.013 10.272 1.00 90.31 83 PHE A O 1
ATOM 668 N N . LEU A 1 84 ? -2.629 11.419 8.964 1.00 90.38 84 LEU A N 1
ATO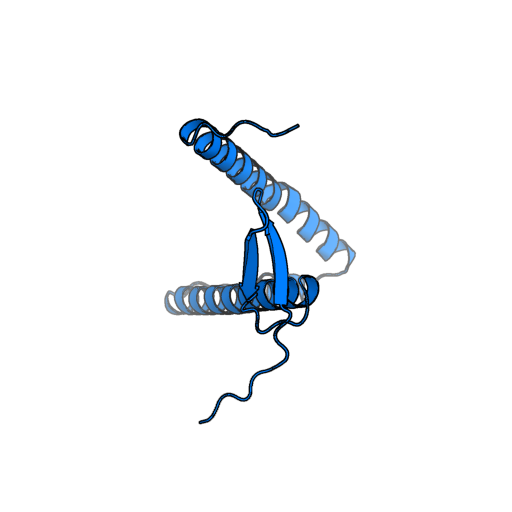M 669 C CA . LEU A 1 84 ? -1.894 11.086 7.743 1.00 90.38 84 LEU A CA 1
ATOM 670 C C . LEU A 1 84 ? -0.423 11.506 7.823 1.00 90.38 84 LEU A C 1
ATOM 672 O O . LEU A 1 84 ? 0.438 10.721 7.433 1.00 90.38 84 LEU A O 1
ATOM 676 N N . GLU A 1 85 ? -0.122 12.689 8.363 1.00 92.81 85 GLU A N 1
ATOM 677 C CA . GLU A 1 85 ? 1.263 13.137 8.564 1.00 92.81 85 GLU A CA 1
ATOM 678 C C . GLU A 1 85 ? 2.015 12.246 9.555 1.00 92.81 85 GLU A C 1
ATOM 680 O O . GLU A 1 85 ? 3.145 11.833 9.288 1.00 92.81 85 GLU A O 1
ATOM 685 N N . GLU A 1 86 ? 1.379 11.866 10.665 1.00 92.75 86 GLU A N 1
ATOM 686 C CA . GLU A 1 86 ? 1.980 10.943 11.626 1.00 92.75 86 GLU A CA 1
ATOM 687 C C . GLU A 1 86 ? 2.279 9.585 10.980 1.00 92.75 86 GLU A C 1
ATOM 689 O O . GLU A 1 86 ? 3.386 9.061 11.117 1.00 92.75 86 GLU A O 1
ATOM 694 N N . ARG A 1 87 ? 1.322 9.021 10.234 1.00 89.62 87 ARG A N 1
ATOM 695 C CA . ARG A 1 87 ? 1.508 7.749 9.521 1.00 89.62 87 ARG A CA 1
ATOM 696 C C . ARG A 1 87 ? 2.602 7.850 8.464 1.00 89.62 87 ARG A C 1
ATOM 698 O O . ARG A 1 87 ? 3.423 6.940 8.351 1.00 89.62 87 ARG A O 1
ATOM 705 N N . LYS A 1 88 ? 2.645 8.956 7.723 1.00 90.62 88 LYS A N 1
ATOM 706 C CA . LYS A 1 88 ? 3.684 9.216 6.728 1.00 90.62 88 LYS A CA 1
ATOM 707 C C . LYS A 1 88 ? 5.066 9.228 7.373 1.00 90.62 88 LYS A C 1
ATOM 709 O O . LYS A 1 88 ? 5.953 8.513 6.920 1.00 90.62 88 LYS A O 1
ATOM 714 N N . SER A 1 89 ? 5.222 9.981 8.459 1.00 92.75 89 SER A N 1
ATOM 715 C CA . SER A 1 89 ? 6.494 10.120 9.166 1.00 92.75 89 SER A CA 1
ATOM 716 C C . SER A 1 89 ? 6.940 8.826 9.850 1.00 92.75 89 SER A C 1
ATOM 718 O O . SER A 1 89 ? 8.102 8.452 9.726 1.00 92.75 89 SER A O 1
ATOM 720 N N . LYS A 1 90 ? 6.039 8.131 10.554 1.00 92.69 90 LYS A N 1
ATOM 721 C CA . LYS A 1 90 ? 6.403 6.982 11.399 1.00 92.69 90 LYS A CA 1
ATOM 722 C C . LYS A 1 90 ? 6.426 5.638 10.678 1.00 92.69 90 LYS A C 1
ATOM 724 O O . LYS A 1 90 ? 7.062 4.716 11.174 1.00 92.69 90 LYS A O 1
ATOM 729 N N . LEU A 1 91 ? 5.701 5.493 9.569 1.00 87.88 91 LEU A N 1
ATOM 730 C CA . LEU A 1 91 ? 5.559 4.205 8.881 1.00 87.88 91 LEU A CA 1
ATOM 731 C C . LEU A 1 91 ? 5.986 4.283 7.421 1.00 87.88 91 LEU A C 1
ATOM 733 O O . LEU A 1 91 ? 6.824 3.495 7.000 1.00 87.88 91 LEU A O 1
ATOM 737 N N . ILE A 1 92 ? 5.440 5.230 6.653 1.00 89.06 92 ILE A N 1
ATOM 738 C CA . ILE A 1 92 ? 5.670 5.253 5.201 1.00 89.06 92 ILE A CA 1
ATOM 739 C C . ILE A 1 92 ? 7.127 5.601 4.886 1.00 89.06 92 ILE A C 1
ATOM 741 O O . ILE A 1 92 ? 7.776 4.848 4.168 1.00 89.06 92 ILE A O 1
ATOM 745 N N . ASN A 1 93 ? 7.654 6.700 5.434 1.00 91.38 93 ASN A N 1
ATOM 746 C CA . ASN A 1 93 ? 9.023 7.125 5.140 1.00 91.38 93 ASN A CA 1
ATOM 747 C C . ASN A 1 93 ? 10.061 6.057 5.537 1.00 91.38 93 ASN A C 1
ATOM 749 O O . ASN A 1 93 ? 10.849 5.690 4.673 1.00 91.38 93 ASN A O 1
ATOM 753 N N . PRO A 1 94 ? 10.022 5.462 6.749 1.00 94.31 94 PRO A N 1
ATOM 754 C CA . PRO A 1 94 ? 10.969 4.405 7.108 1.00 94.31 94 PRO A CA 1
ATOM 755 C C . PRO A 1 94 ? 10.916 3.179 6.189 1.00 94.31 94 PRO A C 1
ATOM 757 O O . PRO A 1 94 ? 11.955 2.610 5.865 1.00 94.31 94 PRO A O 1
ATOM 760 N N . LEU A 1 95 ? 9.721 2.768 5.744 1.00 91.75 95 LEU A N 1
ATOM 761 C CA . LEU A 1 95 ? 9.579 1.652 4.802 1.00 91.75 95 LEU A CA 1
ATOM 762 C C . LEU A 1 95 ? 10.147 1.997 3.421 1.00 91.75 95 LEU A C 1
ATOM 764 O O . LEU A 1 95 ? 10.792 1.159 2.794 1.00 91.75 95 LEU A O 1
ATOM 768 N N . LEU A 1 96 ? 9.929 3.226 2.949 1.00 89.94 96 LEU A N 1
ATOM 769 C CA . LEU A 1 96 ? 10.514 3.700 1.697 1.00 89.94 96 LEU A CA 1
ATOM 770 C C . LEU A 1 96 ? 12.039 3.772 1.784 1.00 89.94 96 LEU A C 1
ATOM 772 O O . LEU A 1 96 ? 12.710 3.304 0.868 1.00 89.94 96 LEU A O 1
ATOM 776 N N . ASP A 1 97 ? 12.582 4.291 2.884 1.00 93.12 97 ASP A N 1
ATOM 777 C CA . ASP A 1 97 ? 14.026 4.360 3.116 1.00 93.12 97 ASP A CA 1
ATOM 778 C C . ASP A 1 97 ? 14.647 2.958 3.129 1.00 93.12 97 ASP A C 1
ATOM 780 O O . ASP A 1 97 ? 15.650 2.715 2.454 1.00 93.12 97 ASP A O 1
ATOM 784 N N . LEU A 1 98 ? 14.007 2.004 3.815 1.00 93.00 98 LEU A N 1
ATOM 785 C CA . LEU A 1 98 ? 14.435 0.606 3.821 1.00 93.00 98 LEU A CA 1
ATOM 786 C C . LEU A 1 98 ? 14.416 0.004 2.410 1.00 93.00 98 LEU A C 1
ATOM 788 O O . LEU A 1 98 ? 15.398 -0.608 1.991 1.00 93.00 98 LEU A O 1
ATOM 792 N N . ASN A 1 99 ? 13.336 0.216 1.654 1.00 90.44 99 ASN A N 1
ATOM 793 C CA . ASN A 1 99 ? 13.227 -0.264 0.276 1.00 90.44 99 ASN A CA 1
ATOM 794 C C . ASN A 1 99 ? 14.314 0.342 -0.622 1.00 90.44 99 ASN A C 1
ATOM 796 O O . ASN A 1 99 ? 14.913 -0.369 -1.429 1.00 90.44 99 ASN A O 1
ATOM 800 N N . ILE A 1 100 ? 14.611 1.636 -0.472 1.00 92.44 100 ILE A N 1
ATOM 801 C CA . ILE A 1 100 ? 15.687 2.309 -1.208 1.00 92.44 100 ILE A CA 1
ATOM 802 C C . ILE A 1 100 ? 17.042 1.673 -0.880 1.00 92.44 100 ILE A C 1
ATOM 804 O O . ILE A 1 100 ? 17.828 1.411 -1.792 1.00 92.44 100 ILE A O 1
ATOM 808 N N . GLU A 1 101 ? 17.326 1.402 0.394 1.00 93.25 101 GLU A N 1
ATOM 809 C CA . GLU A 1 101 ? 18.571 0.744 0.798 1.00 93.25 101 GLU A CA 1
ATOM 810 C C . GLU A 1 101 ? 18.677 -0.685 0.254 1.00 93.25 101 GLU A C 1
ATOM 812 O O . GLU A 1 101 ? 19.717 -1.053 -0.298 1.00 93.25 101 GLU A O 1
ATOM 817 N N . MET A 1 102 ? 17.597 -1.468 0.304 1.00 91.06 102 MET A N 1
ATOM 818 C CA . MET A 1 102 ? 17.560 -2.808 -0.291 1.00 91.06 102 MET A CA 1
ATOM 819 C C . MET A 1 102 ? 17.818 -2.762 -1.801 1.00 91.06 102 MET A C 1
ATOM 821 O O . MET A 1 102 ? 18.658 -3.501 -2.311 1.00 91.06 102 MET A O 1
ATOM 825 N N . LEU A 1 103 ? 17.178 -1.837 -2.520 1.00 89.06 103 LEU A N 1
ATOM 826 C CA . LEU A 1 103 ? 17.405 -1.655 -3.955 1.00 89.06 103 LEU A CA 1
ATOM 827 C C . LEU A 1 103 ? 18.848 -1.233 -4.262 1.00 89.06 103 LEU A C 1
ATOM 829 O O . LEU A 1 103 ? 19.434 -1.709 -5.234 1.00 89.06 103 LEU A O 1
ATOM 833 N N . LYS A 1 104 ? 19.468 -0.382 -3.431 1.00 88.38 104 LYS A N 1
ATOM 834 C CA . LYS A 1 104 ? 20.896 -0.041 -3.567 1.00 88.38 104 LYS A CA 1
ATOM 835 C C . LYS A 1 104 ? 21.787 -1.268 -3.378 1.00 88.38 104 LYS A C 1
ATOM 837 O O . LYS A 1 104 ? 22.778 -1.400 -4.100 1.00 88.38 104 LYS A O 1
ATOM 842 N N . GLN A 1 105 ? 21.470 -2.143 -2.425 1.00 88.81 105 GLN A N 1
ATOM 843 C CA . GLN A 1 105 ? 22.212 -3.384 -2.196 1.00 88.81 105 GLN A CA 1
ATOM 844 C C . GLN A 1 105 ? 22.076 -4.348 -3.376 1.00 88.81 105 GLN A C 1
ATOM 846 O O . GLN A 1 105 ? 23.092 -4.821 -3.883 1.00 88.81 105 GLN A O 1
ATOM 851 N N . GLU A 1 106 ? 20.860 -4.580 -3.868 1.00 86.94 106 GLU A N 1
ATOM 852 C CA . GLU A 1 106 ? 20.619 -5.410 -5.054 1.00 86.94 106 GLU A CA 1
ATOM 853 C C . GLU A 1 106 ? 21.334 -4.847 -6.285 1.00 86.94 106 GLU A C 1
ATOM 855 O O . GLU A 1 106 ? 22.026 -5.569 -7.000 1.00 86.94 106 GLU A O 1
ATOM 860 N N . ARG A 1 107 ? 21.304 -3.524 -6.478 1.00 83.12 107 ARG A N 1
ATOM 861 C CA . ARG A 1 107 ? 22.051 -2.875 -7.560 1.00 83.12 107 ARG A CA 1
ATOM 862 C C . ARG A 1 1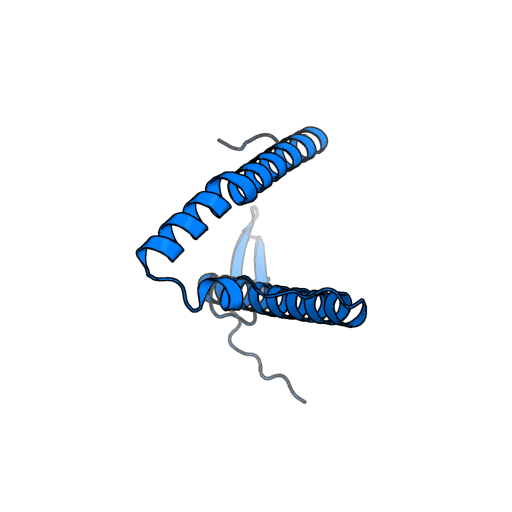07 ? 23.559 -3.117 -7.461 1.00 83.12 107 ARG A C 1
ATOM 864 O O . ARG A 1 107 ? 24.200 -3.352 -8.482 1.00 83.12 107 ARG A O 1
ATOM 871 N N . LYS A 1 108 ? 24.134 -3.063 -6.250 1.00 85.31 108 LYS A N 1
ATOM 872 C CA . LYS A 1 108 ? 25.555 -3.388 -6.023 1.00 85.31 108 LYS A CA 1
ATOM 873 C C . LYS A 1 108 ? 25.855 -4.844 -6.379 1.00 85.31 108 LYS A C 1
ATOM 875 O O . LYS A 1 108 ? 26.874 -5.088 -7.017 1.00 85.31 108 LYS A O 1
ATOM 880 N N . LYS A 1 109 ? 24.975 -5.785 -6.015 1.00 85.69 109 LYS A N 1
ATOM 881 C CA . LYS A 1 109 ? 25.114 -7.207 -6.380 1.00 85.69 109 LYS A CA 1
ATOM 882 C C . LYS A 1 109 ? 25.083 -7.417 -7.895 1.00 85.69 109 LYS A C 1
ATOM 884 O O . LYS A 1 109 ? 25.840 -8.230 -8.408 1.00 85.69 109 LYS A O 1
ATOM 889 N N . LEU A 1 110 ? 24.245 -6.661 -8.602 1.00 85.75 110 LEU A N 1
ATOM 890 C CA . LEU A 1 110 ? 24.071 -6.757 -10.054 1.00 85.75 110 LEU A CA 1
ATOM 891 C C . LEU A 1 110 ? 25.122 -5.976 -10.867 1.00 85.75 110 LEU A C 1
ATOM 893 O O . LEU A 1 110 ? 25.109 -6.039 -12.092 1.00 85.75 110 LEU A O 1
ATOM 897 N N . GLY A 1 111 ? 26.023 -5.224 -10.222 1.00 80.44 111 GLY A N 1
ATOM 898 C CA . GLY A 1 111 ? 27.094 -4.483 -10.906 1.00 80.44 111 GLY A CA 1
ATOM 899 C C . GLY A 1 111 ? 26.622 -3.319 -11.791 1.00 80.44 111 GLY A C 1
ATOM 900 O O . GLY A 1 111 ? 27.400 -2.805 -12.593 1.00 80.44 111 GLY A O 1
ATOM 901 N N . ILE A 1 112 ? 25.367 -2.880 -11.654 1.00 74.25 112 ILE A N 1
ATOM 902 C CA . ILE A 1 112 ? 24.765 -1.846 -12.507 1.00 74.25 112 ILE A CA 1
ATOM 903 C C . ILE A 1 112 ? 25.298 -0.462 -12.095 1.00 74.25 112 ILE A C 1
ATOM 905 O O . ILE A 1 112 ? 25.064 0.003 -10.972 1.00 74.25 112 ILE A O 1
ATOM 909 N N . LYS A 1 113 ? 26.009 0.211 -13.009 1.00 69.06 113 LYS A N 1
ATOM 910 C CA . LYS A 1 113 ? 26.445 1.610 -12.853 1.00 69.06 113 LYS A CA 1
ATOM 911 C C . LYS A 1 113 ? 25.313 2.566 -13.249 1.00 69.06 113 LYS A C 1
ATOM 913 O O . LYS A 1 113 ? 24.444 2.203 -14.032 1.00 69.06 113 LYS A O 1
ATOM 918 N N . ARG A 1 114 ? 25.302 3.776 -12.676 1.00 62.88 114 ARG A N 1
ATOM 919 C CA . ARG A 1 114 ? 24.411 4.846 -13.154 1.00 62.88 114 ARG A CA 1
ATOM 920 C C . ARG A 1 114 ? 24.891 5.270 -14.541 1.00 62.88 114 ARG A C 1
ATOM 922 O O . ARG A 1 114 ? 26.068 5.585 -14.677 1.00 62.88 114 ARG A O 1
ATOM 929 N N . GLU A 1 115 ? 23.996 5.264 -15.518 1.00 62.44 115 GLU A N 1
ATOM 930 C CA . GLU A 1 115 ? 24.148 6.121 -16.691 1.00 62.44 115 GLU A CA 1
ATOM 931 C C . GLU A 1 115 ? 23.839 7.547 -16.214 1.00 62.44 115 GLU A C 1
ATOM 933 O O . GLU A 1 115 ? 22.806 7.771 -15.572 1.00 62.44 115 GLU A O 1
ATOM 938 N N . GLU A 1 116 ? 24.817 8.440 -16.368 1.00 45.34 116 GLU A N 1
ATOM 939 C CA . GLU A 1 116 ? 24.695 9.877 -16.084 1.00 45.34 116 GLU A CA 1
ATOM 940 C C . GLU A 1 116 ? 24.003 10.602 -17.238 1.00 45.34 116 GLU A C 1
ATOM 942 O O . GLU A 1 116 ? 24.270 10.235 -18.406 1.00 45.34 116 GLU A O 1
#

Secondary structure (DSSP, 8-state):
---------EEEEEETTTEEEEEE---SSSSHHHHHHHHHHHHHHHHHHHHHHHHHHHHHTT-----HHHHTTT--HHHHHHHHHHHIIIIIHHHHHHHHHHHHHHHHHTTPPPP-

Mean predicted aligned error: 14.03 Å

Foldseek 3Di:
DDDDDDDWDWDWDDDPPRDIDIDTDPDPDPDPVRVVVVVVVVVVVVVVVVVVVVCVVCVVVVHDDDDPCRVCVPPDPVRVVVVVVCCCVPPVVVVVVVVVVVVVVVCVVVVDDDDD

Nearest PDB structures (foldseek):
  4uc7-assembly2_B  TM=2.932E-01  e=5.111E+00  Human respiratory syncytial virus A2

Solvent-accessible surface area (backbone atoms only — not comparable to full-atom values): 7172 Å² total; per-residue (Å²): 136,84,83,77,85,74,77,78,61,75,49,76,46,84,44,92,84,93,40,73,46,79,46,79,58,90,52,100,41,98,44,71,68,52,44,51,49,52,51,52,51,50,54,52,52,52,50,52,52,52,51,52,53,50,49,53,53,40,42,76,72,71,42,92,77,76,54,72,70,63,72,48,65,87,48,53,75,70,54,43,51,52,52,52,51,50,46,39,64,74,48,49,49,57,52,50,54,51,50,53,52,51,51,53,52,52,36,62,77,68,67,66,73,83,84,129